Protein AF-C3N194-F1 (afdb_monomer)

Organism: Saccharolobus islandicus (strain M.16.27) (NCBI:txid427318)

pLDDT: mean 70.72, std 20.81, range [35.56, 95.94]

Sol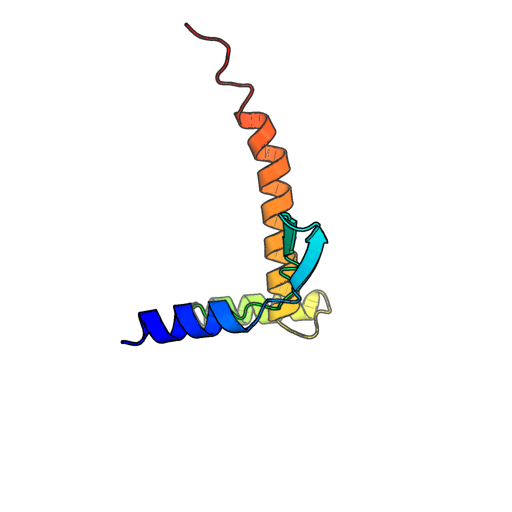vent-accessible surface area (backbone atoms only — not comparable to full-atom values): 5745 Å² total; per-residue (Å²): 116,70,69,58,52,53,54,52,55,62,67,65,67,43,72,57,79,43,81,77,52,100,89,41,74,48,77,52,78,72,70,88,82,88,84,88,82,90,75,58,70,70,59,53,52,51,52,48,51,52,28,49,77,74,69,43,93,46,64,70,58,43,52,49,52,53,50,53,51,50,52,51,51,49,58,60,53,49,62,63,61,68,75,72,78,80,83,82,136

Foldseek 3Di:
DVVVVVVVVQVPFFADWDDPDPPDIDGGGDGDDDDDDDDDPVVVVVLVVVCVVVPHPDSVVSVVVVVVVVVVVCVVVVVVVVVVPPPDD

Mean predicted aligned error: 14.98 Å

Secondary structure (DSSP, 8-state):
-HHHHHHHHHHHS--EEEEEETTEEEEE---PPP------HHHHHHHHHHHHHTT-S-HHHHHHHHHHHHHHHHHHHHHHHTTSSSS--

InterPro domains:
  IPR002145 Ribbon-helix-helix protein, CopG [PF01402] (34-72)
  IPR010985 Ribbon-helix-helix [SSF47598] (33-75)
  IPR013321 Arc-type ribbon-helix-helix [G3DSA:1.10.1220.10] (34-72)

Nearest PDB structures (foldseek):
  5zkt-assembly1_A  TM=6.698E-01  e=1.855E+00  Oryza sativa Japonica Group
  7vp2-assembly1_B  TM=6.549E-01  e=1.855E+00  Arabidopsis thaliana
  7vp4-assembly1_B  TM=4.690E-01  e=5.010E-01  Arabidopsis thaliana
  7vp5-assembly1_B  TM=5.632E-01  e=1.408E+00  Arabidopsis thaliana
  7vp4-assembly3_J  TM=5.490E-01  e=2.129E+00  Arabidopsis thaliana

Structure (mmCIF, N/CA/C/O backbone):
data_AF-C3N194-F1
#
_entry.id   AF-C3N194-F1
#
loop_
_atom_site.group_PDB
_atom_site.id
_atom_site.type_symbol
_atom_site.label_atom_id
_atom_site.label_alt_id
_atom_site.label_comp_id
_atom_site.label_asym_id
_atom_site.label_entity_id
_atom_site.label_seq_id
_atom_site.pdbx_PDB_ins_code
_atom_site.Cartn_x
_atom_site.Cartn_y
_atom_site.Cartn_z
_atom_site.occupancy
_atom_site.B_iso_or_equiv
_atom_site.auth_seq_id
_atom_site.auth_comp_id
_atom_site.auth_asym_id
_atom_site.auth_atom_id
_atom_site.pdbx_PDB_model_num
ATOM 1 N N . MET A 1 1 ? 23.343 12.680 9.128 1.00 48.00 1 MET A N 1
ATOM 2 C CA . MET A 1 1 ? 23.656 11.325 9.641 1.00 48.00 1 MET A CA 1
ATOM 3 C C . MET A 1 1 ? 22.565 10.303 9.311 1.00 48.00 1 MET A C 1
ATOM 5 O O . MET A 1 1 ? 22.903 9.239 8.821 1.00 48.00 1 MET A O 1
ATOM 9 N N . PHE A 1 2 ? 21.274 10.632 9.463 1.00 41.66 2 PHE A N 1
ATOM 10 C CA . PHE A 1 2 ? 20.161 9.733 9.103 1.00 41.66 2 PHE A CA 1
ATOM 11 C C . PHE A 1 2 ? 20.103 9.335 7.615 1.00 41.66 2 PHE A C 1
ATOM 13 O O . PHE A 1 2 ? 19.803 8.189 7.310 1.00 41.66 2 PHE A O 1
ATOM 20 N N . MET A 1 3 ? 20.470 10.232 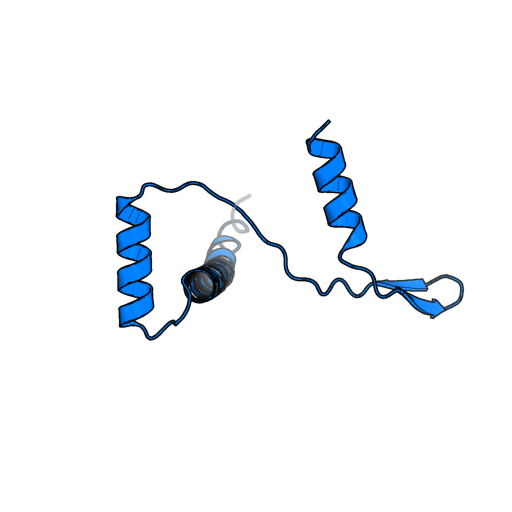6.692 1.00 38.66 3 MET A N 1
ATOM 21 C CA . MET A 1 3 ? 20.449 9.962 5.243 1.00 38.66 3 MET A CA 1
ATOM 22 C C . MET A 1 3 ? 21.385 8.815 4.816 1.00 38.66 3 MET A C 1
ATOM 24 O O . MET A 1 3 ? 21.032 8.016 3.957 1.00 38.66 3 MET A O 1
ATOM 28 N N . TYR A 1 4 ? 22.545 8.685 5.466 1.00 39.97 4 TYR A N 1
ATOM 29 C CA . TYR A 1 4 ? 23.497 7.605 5.188 1.00 39.97 4 TYR A CA 1
ATOM 30 C C . TYR A 1 4 ? 23.019 6.264 5.739 1.00 39.97 4 TYR A C 1
ATOM 32 O O . TYR A 1 4 ? 23.238 5.237 5.110 1.00 39.97 4 TYR A O 1
ATOM 40 N N . LEU A 1 5 ? 22.312 6.271 6.871 1.00 37.44 5 LEU A N 1
ATOM 41 C CA . LEU A 1 5 ? 21.747 5.059 7.456 1.00 37.44 5 LEU A CA 1
ATOM 42 C C . LEU A 1 5 ? 20.646 4.468 6.561 1.00 37.44 5 LEU A C 1
ATOM 44 O O . LEU A 1 5 ? 20.627 3.261 6.360 1.00 37.44 5 LEU A O 1
ATOM 48 N N . TYR A 1 6 ? 19.793 5.308 5.957 1.00 51.50 6 TYR A N 1
ATOM 49 C CA . TYR A 1 6 ? 18.807 4.864 4.960 1.00 51.50 6 TYR A CA 1
ATOM 50 C C . TYR A 1 6 ? 19.467 4.324 3.690 1.00 51.50 6 TYR A C 1
ATOM 52 O O . TYR A 1 6 ? 19.045 3.291 3.182 1.00 51.50 6 TYR A O 1
ATOM 60 N N . HIS A 1 7 ? 20.521 4.984 3.204 1.00 46.34 7 HIS A N 1
ATOM 61 C CA . HIS A 1 7 ? 21.249 4.536 2.018 1.00 46.34 7 HIS A CA 1
ATOM 62 C C . HIS A 1 7 ? 21.953 3.189 2.250 1.00 46.34 7 HIS A C 1
ATOM 64 O O . HIS A 1 7 ? 21.898 2.308 1.400 1.00 46.34 7 HIS A O 1
ATOM 70 N N . ILE A 1 8 ? 22.560 2.998 3.426 1.00 45.47 8 ILE A N 1
ATOM 71 C CA . ILE A 1 8 ? 23.240 1.755 3.817 1.00 45.47 8 ILE A CA 1
ATOM 72 C C . ILE A 1 8 ? 22.225 0.631 4.077 1.00 45.47 8 ILE A C 1
ATOM 74 O O . ILE A 1 8 ? 22.430 -0.487 3.617 1.00 45.47 8 ILE A O 1
ATOM 78 N N . LEU A 1 9 ? 21.104 0.916 4.748 1.00 42.31 9 LEU A N 1
ATOM 79 C CA . LEU A 1 9 ? 20.042 -0.067 4.996 1.00 42.31 9 LEU A CA 1
ATOM 80 C C . LEU A 1 9 ? 19.350 -0.507 3.690 1.00 42.31 9 LEU A C 1
ATOM 82 O O . LEU A 1 9 ? 19.041 -1.686 3.534 1.00 42.31 9 LEU A O 1
ATOM 86 N N . PHE A 1 10 ? 19.175 0.414 2.733 1.00 46.50 10 PHE A N 1
ATOM 87 C CA . PHE A 1 10 ? 18.684 0.122 1.380 1.00 46.50 10 PHE A CA 1
ATOM 88 C C . PHE A 1 10 ? 19.668 -0.745 0.578 1.00 46.50 10 PHE A C 1
ATOM 90 O O . PHE A 1 10 ? 19.247 -1.669 -0.110 1.00 46.50 10 PHE A O 1
ATOM 97 N N . MET A 1 11 ? 20.976 -0.501 0.718 1.00 46.09 11 MET A N 1
ATOM 98 C CA . MET A 1 11 ? 22.026 -1.269 0.034 1.00 46.09 11 MET A CA 1
ATOM 99 C C . MET A 1 11 ? 22.169 -2.715 0.534 1.00 46.09 11 MET A C 1
ATOM 101 O O . MET A 1 11 ? 22.685 -3.548 -0.200 1.00 46.09 11 MET A O 1
ATOM 105 N N . ILE A 1 12 ? 21.734 -3.027 1.762 1.00 50.69 12 ILE A N 1
ATOM 106 C CA . ILE A 1 12 ? 21.961 -4.344 2.389 1.00 50.69 12 ILE A CA 1
ATOM 107 C C . ILE A 1 12 ? 20.794 -5.323 2.168 1.00 50.69 12 ILE A C 1
ATOM 109 O O . ILE A 1 12 ? 21.001 -6.533 2.192 1.00 50.69 12 ILE A O 1
ATOM 113 N N . HIS A 1 13 ? 19.565 -4.852 1.933 1.00 49.84 13 HIS A N 1
ATOM 114 C CA . HIS A 1 13 ? 18.382 -5.730 1.937 1.00 49.84 13 HIS A CA 1
ATOM 115 C C . HIS A 1 13 ? 18.219 -6.611 0.679 1.00 49.84 13 HIS A C 1
ATOM 117 O O . HIS A 1 13 ? 17.309 -7.430 0.620 1.00 49.84 13 HIS A O 1
ATOM 123 N N . MET A 1 14 ? 19.058 -6.449 -0.345 1.00 51.53 14 MET A N 1
ATOM 124 C CA . MET A 1 14 ? 18.698 -6.832 -1.711 1.00 51.53 14 MET A CA 1
ATOM 125 C C . MET A 1 14 ? 19.889 -7.320 -2.523 1.00 51.53 14 MET A C 1
ATOM 127 O O . MET A 1 14 ? 20.302 -6.649 -3.470 1.00 51.53 14 MET A O 1
ATOM 131 N N . THR A 1 15 ? 20.499 -8.455 -2.172 1.00 51.50 15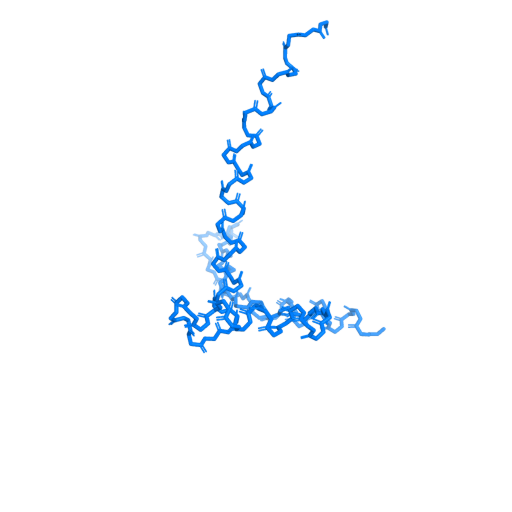 THR A N 1
ATOM 132 C CA . THR A 1 15 ? 21.432 -9.057 -3.133 1.00 51.50 15 THR A CA 1
ATOM 133 C C . THR A 1 15 ? 21.659 -10.553 -2.969 1.00 51.50 15 THR A C 1
ATOM 135 O O . THR A 1 15 ? 22.488 -10.997 -2.178 1.00 51.50 15 THR A O 1
ATOM 138 N N . THR A 1 16 ? 20.993 -11.341 -3.809 1.00 56.31 16 THR A N 1
ATOM 139 C CA . THR A 1 16 ? 21.525 -12.626 -4.273 1.00 56.31 16 THR A CA 1
ATOM 140 C C . THR A 1 16 ? 22.360 -12.356 -5.524 1.00 56.31 16 THR A C 1
ATOM 142 O O . THR A 1 16 ? 21.846 -11.966 -6.568 1.00 56.31 16 THR A O 1
ATOM 145 N N . LEU A 1 17 ? 23.682 -12.500 -5.395 1.00 53.62 17 LEU A N 1
ATOM 146 C CA . LEU A 1 17 ? 24.629 -12.362 -6.502 1.00 53.62 17 LEU A CA 1
ATOM 147 C C . LEU A 1 17 ? 24.814 -13.723 -7.162 1.00 53.62 17 LEU A C 1
ATOM 149 O O . LEU A 1 17 ? 25.311 -14.656 -6.529 1.00 53.62 17 LEU A O 1
ATOM 153 N N . LYS A 1 18 ? 24.464 -13.828 -8.443 1.00 61.03 18 LYS A N 1
ATOM 154 C CA . LYS A 1 18 ? 24.758 -15.014 -9.245 1.00 61.03 18 LYS A CA 1
ATOM 155 C C . LYS A 1 18 ? 25.816 -14.666 -10.285 1.00 61.03 18 LYS A C 1
ATOM 157 O O . LYS A 1 18 ? 25.630 -13.779 -11.116 1.00 61.03 18 LYS A O 1
ATOM 162 N N . LYS A 1 19 ? 26.953 -15.363 -10.228 1.00 58.66 19 LYS A N 1
ATOM 163 C CA . LYS A 1 19 ? 27.999 -15.256 -11.250 1.00 58.66 19 LYS A CA 1
ATOM 164 C C . LYS A 1 19 ? 27.513 -15.976 -12.508 1.00 58.66 19 LYS A C 1
ATOM 166 O O . LYS A 1 19 ? 27.218 -17.168 -12.441 1.00 58.66 19 LYS A O 1
ATOM 171 N N . VAL A 1 20 ? 27.421 -15.253 -13.620 1.00 69.25 20 VAL A N 1
ATOM 172 C CA . VAL A 1 20 ? 27.037 -15.818 -14.924 1.00 69.25 20 VAL A CA 1
ATOM 173 C C . VAL A 1 20 ? 28.284 -16.135 -15.751 1.00 69.25 20 VAL A C 1
ATOM 175 O O . VAL A 1 20 ? 28.327 -17.178 -16.392 1.00 69.25 20 VAL A O 1
ATOM 178 N N . ASP A 1 21 ? 29.314 -15.286 -15.668 1.00 70.12 21 ASP A N 1
ATOM 179 C CA . ASP A 1 21 ? 30.622 -15.464 -16.315 1.00 70.12 21 ASP A CA 1
ATOM 180 C C . ASP A 1 21 ? 31.727 -14.690 -15.550 1.00 70.12 21 ASP A C 1
ATOM 182 O O . ASP A 1 21 ? 31.437 -14.020 -14.555 1.00 70.12 21 ASP A O 1
ATOM 186 N N . ASP A 1 22 ? 32.995 -14.765 -15.972 1.00 67.69 22 ASP A N 1
ATOM 187 C CA . ASP A 1 22 ? 34.128 -14.052 -15.353 1.00 67.69 22 ASP A CA 1
ATOM 188 C C . ASP A 1 22 ? 33.982 -12.524 -15.357 1.00 67.69 22 ASP A C 1
ATOM 190 O O . ASP A 1 22 ? 34.579 -11.855 -14.512 1.00 67.69 22 ASP A O 1
ATOM 194 N N . GLN A 1 23 ? 33.159 -11.969 -16.252 1.00 57.69 23 GLN A N 1
ATOM 195 C CA . GLN A 1 23 ? 32.932 -10.522 -16.354 1.00 57.69 23 GLN A CA 1
ATOM 196 C C . GLN A 1 23 ? 31.461 -10.111 -16.220 1.00 57.69 23 GLN A C 1
ATOM 198 O O . GLN A 1 23 ? 31.115 -8.963 -16.494 1.00 57.69 23 GLN A O 1
ATOM 203 N N . THR A 1 24 ? 30.559 -11.017 -15.833 1.00 35.56 24 THR A N 1
ATOM 204 C CA . THR A 1 24 ? 29.120 -10.712 -15.795 1.00 35.56 24 THR A CA 1
ATOM 205 C C . THR A 1 24 ? 28.450 -11.270 -14.546 1.00 35.56 24 THR A C 1
ATOM 207 O O . THR A 1 24 ? 28.494 -12.470 -14.259 1.00 35.56 24 THR A O 1
ATOM 210 N N . PHE A 1 25 ? 27.792 -10.366 -13.821 1.00 55.81 25 PHE A N 1
ATOM 211 C CA . PHE A 1 25 ? 27.033 -10.649 -12.610 1.00 55.81 25 PHE A CA 1
ATOM 212 C C . PHE A 1 25 ? 25.556 -10.376 -12.869 1.00 55.81 25 PHE A C 1
ATOM 214 O O . PHE A 1 25 ? 25.197 -9.314 -13.376 1.00 55.81 25 PHE A O 1
ATOM 221 N N . GLU A 1 26 ? 24.710 -11.331 -12.502 1.00 49.69 26 GLU A N 1
ATOM 222 C CA . GLU A 1 26 ? 23.265 -11.154 -12.491 1.00 49.69 26 GLU A CA 1
ATOM 223 C C . GLU A 1 26 ? 22.834 -10.733 -11.085 1.00 49.69 26 GLU A C 1
ATOM 225 O O . GLU A 1 26 ? 23.228 -11.340 -10.081 1.00 49.69 26 GLU A O 1
ATOM 230 N N . LEU A 1 27 ? 22.069 -9.644 -11.031 1.00 58.19 27 LEU A N 1
ATOM 231 C CA . LEU A 1 27 ? 21.636 -8.996 -9.803 1.00 58.19 27 LEU A CA 1
ATOM 232 C C . LEU A 1 27 ? 20.126 -9.184 -9.647 1.00 58.19 27 LEU A C 1
ATOM 234 O O . LEU A 1 27 ? 19.344 -8.474 -10.279 1.00 58.19 27 LEU A O 1
ATOM 238 N N . GLU A 1 28 ? 19.705 -10.121 -8.798 1.00 53.47 28 GLU A N 1
ATOM 239 C CA . GLU A 1 28 ? 18.294 -10.246 -8.430 1.00 53.47 28 GLU A CA 1
ATOM 240 C C . GLU A 1 28 ? 17.968 -9.285 -7.285 1.00 53.47 28 GLU A C 1
ATOM 242 O O . GLU A 1 28 ? 18.288 -9.508 -6.116 1.00 53.47 28 GLU A O 1
ATOM 247 N N . ILE A 1 29 ? 17.320 -8.179 -7.643 1.00 54.31 29 ILE A N 1
ATOM 248 C CA . ILE A 1 29 ? 16.766 -7.208 -6.704 1.00 54.31 29 ILE A CA 1
ATOM 249 C C . ILE A 1 29 ? 15.313 -7.638 -6.409 1.00 54.31 29 ILE A C 1
ATOM 251 O O . ILE A 1 29 ? 14.370 -7.124 -7.008 1.00 54.31 29 ILE A O 1
ATOM 255 N N . THR A 1 30 ? 15.115 -8.599 -5.498 1.00 57.06 30 THR A N 1
ATOM 256 C CA . THR A 1 30 ? 13.787 -9.022 -4.984 1.00 57.06 30 THR A CA 1
ATOM 257 C C . THR A 1 30 ? 13.639 -8.796 -3.481 1.00 57.06 30 THR A C 1
ATOM 259 O O . THR A 1 30 ? 14.203 -9.519 -2.667 1.00 57.06 30 THR A O 1
ATOM 262 N N . GLY A 1 31 ? 12.872 -7.779 -3.093 1.00 57.47 31 GLY A N 1
ATOM 263 C CA . GLY A 1 31 ? 12.822 -7.315 -1.710 1.00 57.47 31 GLY A CA 1
ATOM 264 C C . GLY A 1 31 ? 11.720 -6.293 -1.523 1.00 57.47 31 GLY A C 1
ATOM 265 O O . GLY A 1 31 ? 11.385 -5.517 -2.420 1.00 57.47 31 GLY A O 1
ATOM 266 N N . THR A 1 32 ? 11.103 -6.351 -0.352 1.00 64.19 32 THR A N 1
ATOM 267 C CA . THR A 1 32 ? 9.955 -5.516 -0.018 1.00 64.19 32 THR A CA 1
ATOM 268 C C . THR A 1 32 ? 10.456 -4.200 0.553 1.00 64.19 32 THR A C 1
ATOM 270 O O . THR A 1 32 ? 11.165 -4.182 1.555 1.00 64.19 32 THR A O 1
ATOM 273 N N . VAL A 1 33 ? 10.081 -3.089 -0.079 1.00 69.62 33 VAL A N 1
ATOM 274 C CA . VAL A 1 33 ? 10.396 -1.748 0.421 1.00 69.62 33 VAL A CA 1
ATOM 275 C C . VAL A 1 33 ? 9.212 -1.229 1.228 1.00 69.62 33 VAL A C 1
ATOM 277 O O . VAL A 1 33 ? 8.097 -1.128 0.716 1.00 69.62 33 VAL A O 1
ATOM 280 N N . THR A 1 34 ? 9.462 -0.872 2.486 1.00 77.12 34 THR A N 1
ATOM 281 C CA . THR A 1 34 ? 8.478 -0.197 3.339 1.00 77.12 34 THR A CA 1
ATOM 282 C C . THR A 1 34 ? 8.634 1.312 3.199 1.00 77.12 34 THR A C 1
ATOM 284 O O . THR A 1 34 ? 9.717 1.850 3.425 1.00 77.12 34 THR A O 1
ATOM 287 N N . ILE A 1 35 ? 7.541 1.996 2.858 1.00 76.38 35 ILE A N 1
ATOM 288 C CA . ILE A 1 35 ? 7.480 3.458 2.770 1.00 76.38 35 ILE A CA 1
ATOM 289 C C . ILE A 1 35 ? 6.547 4.018 3.845 1.00 76.38 35 ILE A C 1
ATOM 291 O O . ILE A 1 35 ? 5.480 3.463 4.103 1.00 76.38 35 ILE A O 1
ATOM 295 N N . SER A 1 36 ? 6.943 5.140 4.446 1.00 80.38 36 SER A N 1
ATOM 296 C CA . SER A 1 36 ? 6.145 5.863 5.439 1.00 80.38 36 SER A CA 1
ATOM 297 C C . SER A 1 36 ? 5.806 7.245 4.900 1.00 80.38 36 SER A C 1
ATOM 299 O O . SER A 1 36 ? 6.702 8.030 4.598 1.00 80.38 36 SER A O 1
ATOM 301 N N . PHE A 1 37 ? 4.519 7.561 4.805 1.00 79.12 37 PHE A N 1
ATOM 302 C CA . PHE A 1 37 ? 4.025 8.871 4.390 1.00 79.12 37 PHE A CA 1
ATOM 303 C C . PHE A 1 37 ? 2.920 9.328 5.339 1.00 79.12 37 PHE A C 1
ATOM 305 O O . PHE A 1 37 ? 2.223 8.513 5.944 1.00 79.12 37 PHE A O 1
ATOM 312 N N . LYS A 1 38 ? 2.810 10.646 5.516 1.00 86.44 38 LYS A N 1
ATOM 313 C CA . LYS A 1 38 ? 1.789 11.264 6.363 1.00 86.44 38 LYS A CA 1
ATOM 314 C C . LYS A 1 38 ? 0.615 11.690 5.496 1.00 86.44 38 LYS A C 1
ATOM 316 O O . LYS A 1 38 ? 0.816 12.302 4.453 1.00 86.44 38 LYS A O 1
ATOM 321 N N . LEU A 1 39 ? -0.582 11.374 5.963 1.00 88.50 39 LEU A N 1
ATOM 322 C CA . LEU A 1 39 ? -1.851 11.790 5.387 1.00 88.50 39 LEU A CA 1
ATOM 323 C C . LEU A 1 39 ? -2.736 12.308 6.511 1.00 88.50 39 LEU A C 1
ATOM 325 O O . LEU A 1 39 ? -2.490 12.016 7.682 1.00 88.50 39 LEU A O 1
ATOM 329 N N . GLU A 1 40 ? -3.761 13.058 6.141 1.00 95.38 40 GLU A N 1
ATOM 330 C CA . GLU A 1 40 ? -4.785 13.492 7.079 1.00 95.38 40 GLU A CA 1
ATOM 331 C C . GLU A 1 40 ? -5.573 12.293 7.617 1.00 95.38 40 GLU A C 1
ATOM 333 O O . GLU A 1 40 ? -5.885 11.347 6.886 1.00 95.38 40 GLU A O 1
ATOM 338 N N . ASP A 1 41 ? -5.914 12.341 8.904 1.00 93.12 41 ASP A N 1
ATOM 339 C CA . ASP A 1 41 ? -6.585 11.237 9.593 1.00 93.12 41 ASP A CA 1
ATOM 340 C C . ASP A 1 41 ? -7.953 10.907 8.983 1.00 93.12 41 ASP A C 1
ATOM 342 O O . ASP A 1 41 ? -8.361 9.745 8.960 1.00 93.12 41 ASP A O 1
ATOM 346 N N . GLU A 1 42 ? -8.673 11.917 8.491 1.00 95.94 42 GLU A N 1
ATOM 347 C CA . GLU A 1 42 ? -9.968 11.734 7.832 1.00 95.94 42 GLU A CA 1
ATOM 348 C C . GLU A 1 42 ? -9.824 10.925 6.541 1.00 95.94 42 GLU A C 1
ATOM 350 O O . GLU A 1 42 ? -10.524 9.930 6.349 1.00 95.94 42 GLU A O 1
ATOM 355 N N . PHE A 1 43 ? -8.830 11.266 5.723 1.00 93.88 43 PHE A N 1
ATOM 356 C CA . PHE A 1 43 ? -8.538 10.541 4.495 1.00 93.88 43 PHE A CA 1
ATOM 357 C C . PHE A 1 43 ? -8.078 9.102 4.772 1.00 93.88 43 PHE A C 1
ATOM 359 O O . PHE A 1 43 ? -8.487 8.169 4.084 1.00 93.88 43 PHE A O 1
ATOM 366 N N . ILE A 1 44 ? -7.286 8.878 5.828 1.00 93.12 44 ILE A N 1
ATOM 367 C CA . ILE A 1 44 ? -6.899 7.519 6.240 1.00 93.12 44 ILE A CA 1
ATOM 368 C C . ILE A 1 44 ? -8.133 6.676 6.593 1.00 93.12 44 ILE A C 1
ATOM 370 O O . ILE A 1 44 ? -8.205 5.510 6.203 1.00 93.12 44 ILE A O 1
ATOM 374 N N . LYS A 1 45 ? -9.113 7.251 7.301 1.00 94.75 45 LYS A N 1
ATOM 375 C CA . LYS A 1 45 ? -10.358 6.549 7.653 1.00 94.75 45 LYS A CA 1
ATOM 376 C C . LYS A 1 45 ? -11.186 6.202 6.423 1.00 94.75 45 LYS A C 1
ATOM 378 O O . LYS A 1 45 ? -11.755 5.114 6.362 1.00 94.75 45 LYS A O 1
ATOM 383 N N . GLU A 1 46 ? -11.254 7.108 5.454 1.00 95.44 46 GLU A N 1
ATOM 384 C CA . GLU A 1 46 ? -11.937 6.852 4.189 1.00 95.44 46 GLU A CA 1
ATOM 385 C C . GLU A 1 46 ? -11.279 5.688 3.439 1.00 95.44 46 GLU A C 1
ATOM 387 O O . GLU A 1 46 ? -11.959 4.732 3.062 1.00 95.44 46 GLU A O 1
ATOM 392 N N . VAL A 1 47 ? -9.948 5.708 3.324 1.00 93.56 47 VAL A N 1
ATOM 393 C CA . VAL A 1 47 ? -9.160 4.624 2.721 1.00 93.56 47 VAL A CA 1
ATOM 394 C C . VAL A 1 47 ? -9.418 3.289 3.424 1.00 93.56 47 VAL A C 1
ATOM 396 O O . VAL A 1 47 ? -9.659 2.285 2.754 1.00 93.56 47 VAL A O 1
ATOM 399 N N . ASP A 1 48 ? -9.413 3.261 4.759 1.00 94.12 48 ASP A N 1
ATOM 400 C CA . ASP A 1 48 ? -9.681 2.042 5.531 1.00 94.12 48 ASP A CA 1
ATOM 401 C C . ASP A 1 48 ? -11.114 1.520 5.311 1.00 94.12 48 ASP A C 1
ATOM 403 O O . ASP A 1 48 ? -11.320 0.309 5.194 1.00 94.12 48 ASP A O 1
ATOM 407 N N . ASN A 1 49 ? -12.110 2.407 5.217 1.00 95.81 49 ASN A N 1
ATOM 408 C CA . ASN A 1 49 ? -13.497 2.022 4.941 1.00 95.81 49 ASN A CA 1
ATOM 409 C C . ASN A 1 49 ? -13.652 1.426 3.539 1.00 95.81 49 ASN A C 1
ATOM 411 O O . ASN A 1 49 ? -14.276 0.375 3.383 1.00 95.81 49 ASN A O 1
ATOM 415 N N . VAL A 1 50 ? -13.059 2.059 2.525 1.00 95.50 50 VAL A N 1
ATOM 416 C CA . VAL A 1 50 ? -13.084 1.552 1.146 1.00 95.50 50 VAL A CA 1
ATOM 417 C C . VAL A 1 50 ? -12.378 0.200 1.058 1.00 95.50 50 VAL A C 1
ATOM 419 O O . VAL A 1 50 ? -12.937 -0.739 0.492 1.00 95.50 50 VAL A O 1
ATOM 422 N N . ALA A 1 51 ? -11.201 0.063 1.673 1.00 95.44 51 ALA A N 1
ATOM 423 C CA . ALA A 1 51 ? -10.457 -1.192 1.699 1.00 95.44 51 ALA A CA 1
ATOM 424 C C . ALA A 1 51 ? -11.298 -2.337 2.289 1.00 95.44 51 ALA A C 1
ATOM 426 O O . ALA A 1 51 ? -11.394 -3.408 1.689 1.00 95.44 51 ALA A O 1
ATOM 427 N N . ARG A 1 52 ? -11.977 -2.095 3.419 1.00 94.50 52 ARG A N 1
ATOM 428 C CA . ARG A 1 52 ? -12.864 -3.084 4.055 1.00 94.50 52 ARG A CA 1
ATOM 429 C C . ARG A 1 52 ? -14.064 -3.441 3.186 1.00 94.50 52 ARG A C 1
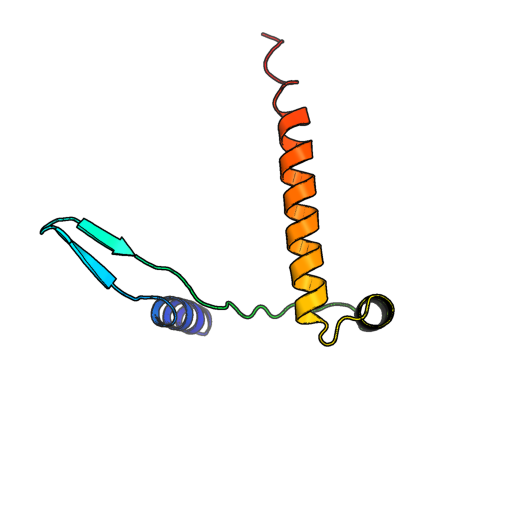ATOM 431 O O . ARG A 1 52 ? -14.379 -4.620 3.055 1.00 94.50 52 ARG A O 1
ATOM 438 N N . ASN A 1 53 ? -14.707 -2.449 2.572 1.00 95.75 53 ASN A N 1
ATOM 439 C CA . ASN A 1 53 ? -15.863 -2.669 1.696 1.00 95.75 53 ASN A CA 1
ATOM 440 C C . ASN A 1 53 ? -15.506 -3.504 0.460 1.00 95.75 53 ASN A C 1
ATOM 442 O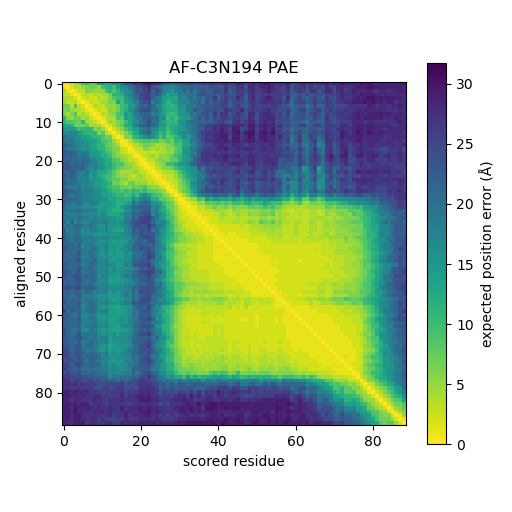 O . ASN A 1 53 ? -16.343 -4.242 -0.051 1.00 95.75 53 ASN A O 1
ATOM 446 N N . LEU A 1 54 ? -14.258 -3.410 0.001 1.00 93.25 54 LEU A N 1
ATOM 447 C CA . LEU A 1 54 ? -13.722 -4.199 -1.106 1.00 93.25 54 LEU A CA 1
ATOM 448 C C . LEU A 1 54 ? -13.135 -5.554 -0.662 1.00 93.25 54 LEU A C 1
ATOM 450 O O . LEU A 1 54 ? -12.623 -6.295 -1.496 1.00 93.25 54 LEU A O 1
ATOM 454 N N . GLY A 1 55 ? -13.214 -5.896 0.630 1.00 95.00 55 GLY A N 1
ATOM 455 C CA . GLY A 1 55 ? -12.776 -7.186 1.172 1.00 95.00 55 GLY A CA 1
ATOM 456 C C . GLY A 1 55 ? -11.279 -7.294 1.472 1.00 95.00 55 GLY A C 1
ATOM 457 O O . GLY A 1 55 ? -10.793 -8.389 1.755 1.00 95.00 55 GLY A O 1
ATOM 458 N N . TYR A 1 56 ? -10.531 -6.188 1.442 1.00 93.94 56 TYR A N 1
ATOM 459 C CA . TYR A 1 56 ? -9.113 -6.204 1.798 1.00 93.94 56 TYR A CA 1
ATOM 460 C C . TYR A 1 56 ? -8.930 -6.357 3.307 1.00 93.94 56 TYR A C 1
ATOM 462 O O . TYR A 1 56 ? -9.596 -5.707 4.113 1.00 93.94 56 TYR A O 1
ATOM 470 N N . THR A 1 57 ? -7.967 -7.194 3.693 1.00 87.31 57 THR A N 1
ATOM 471 C CA . THR A 1 57 ? -7.605 -7.403 5.103 1.00 87.31 57 THR A CA 1
ATOM 472 C C . THR A 1 57 ? -6.695 -6.292 5.627 1.00 87.31 57 THR A C 1
ATOM 474 O O . THR A 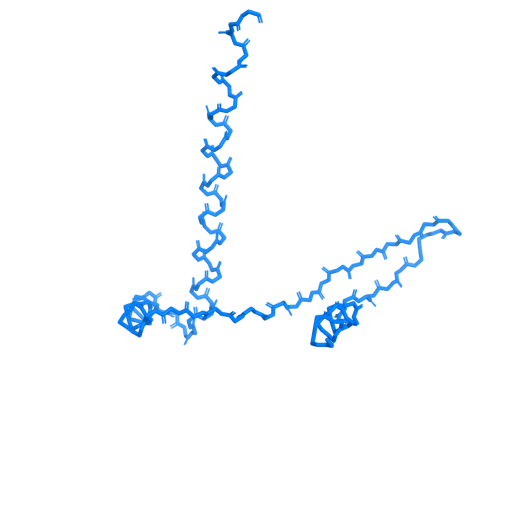1 57 ? -6.839 -5.868 6.771 1.00 87.31 57 THR A O 1
ATOM 477 N N . ASN A 1 58 ? -5.791 -5.778 4.784 1.00 88.00 58 ASN A N 1
ATOM 478 C CA . ASN A 1 58 ? -4.815 -4.764 5.168 1.00 88.00 58 ASN A CA 1
ATOM 479 C C . ASN A 1 58 ? -4.860 -3.556 4.232 1.00 88.00 58 ASN A C 1
ATOM 481 O O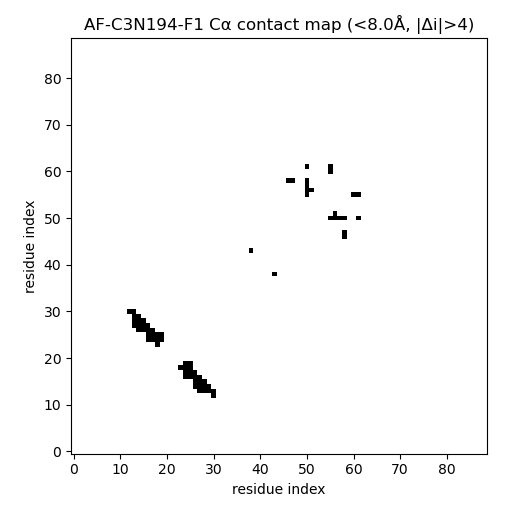 . ASN A 1 58 ? -4.894 -3.692 3.008 1.00 88.00 58 ASN A O 1
ATOM 485 N N . ARG A 1 59 ? -4.726 -2.361 4.813 1.00 89.62 59 ARG A N 1
ATOM 486 C CA . ARG A 1 59 ? -4.617 -1.097 4.071 1.00 89.62 59 ARG A CA 1
ATOM 487 C C . ARG A 1 59 ? -3.444 -1.082 3.092 1.00 89.62 59 ARG A C 1
ATOM 489 O O . ARG A 1 59 ? -3.584 -0.572 1.987 1.00 89.62 59 ARG A O 1
ATOM 496 N N . SER A 1 60 ? -2.298 -1.650 3.467 1.00 88.56 60 SER A N 1
ATOM 497 C CA . SER A 1 60 ? -1.122 -1.698 2.589 1.00 88.56 60 SER A CA 1
ATOM 498 C C . SER A 1 60 ? -1.365 -2.499 1.311 1.00 88.56 60 SER A C 1
ATOM 500 O O . SER A 1 60 ? -0.819 -2.136 0.274 1.00 88.56 60 SER A O 1
ATOM 502 N N . ASP A 1 61 ? -2.192 -3.545 1.368 1.00 89.69 61 ASP A N 1
ATOM 503 C CA . ASP A 1 61 ? -2.521 -4.359 0.195 1.00 89.69 61 ASP A CA 1
ATOM 504 C C . ASP A 1 61 ? -3.439 -3.591 -0.751 1.00 89.69 61 ASP A C 1
ATOM 506 O O . ASP A 1 61 ? -3.127 -3.455 -1.932 1.00 89.69 61 ASP A O 1
ATOM 510 N N . PHE A 1 62 ? -4.474 -2.953 -0.200 1.00 94.69 62 PHE A N 1
ATOM 511 C CA . PHE A 1 62 ? -5.345 -2.060 -0.959 1.00 94.69 62 PHE A CA 1
ATOM 512 C C . PHE A 1 62 ? -4.569 -0.924 -1.646 1.00 94.69 62 PHE A C 1
ATOM 514 O O . PHE A 1 62 ? -4.716 -0.693 -2.846 1.00 94.69 62 PHE A O 1
ATOM 521 N N . ILE A 1 63 ? -3.707 -0.223 -0.900 1.00 91.12 63 ILE A N 1
ATOM 522 C CA . ILE A 1 63 ? -2.920 0.894 -1.438 1.00 91.12 63 ILE A CA 1
ATOM 523 C C . ILE A 1 63 ? -1.969 0.408 -2.538 1.00 91.12 63 ILE A C 1
ATOM 525 O O . ILE A 1 63 ? -1.802 1.094 -3.546 1.00 91.12 63 ILE A O 1
ATOM 529 N N . ARG A 1 64 ? -1.357 -0.771 -2.375 1.00 89.81 64 ARG A N 1
ATOM 530 C CA . ARG A 1 64 ? -0.458 -1.344 -3.383 1.00 89.81 64 ARG A CA 1
ATOM 531 C C . ARG A 1 64 ? -1.189 -1.583 -4.701 1.00 89.81 64 ARG A C 1
ATOM 533 O O . ARG A 1 64 ? -0.703 -1.143 -5.743 1.00 89.81 64 ARG A O 1
ATOM 540 N N . ASP A 1 65 ? -2.358 -2.207 -4.648 1.00 92.25 65 ASP A N 1
ATOM 541 C CA . ASP A 1 65 ? -3.139 -2.518 -5.844 1.00 92.25 65 ASP A CA 1
ATOM 542 C C . ASP A 1 65 ? -3.664 -1.246 -6.518 1.00 92.25 65 ASP A C 1
ATOM 544 O O . ASP A 1 65 ? -3.595 -1.122 -7.743 1.00 92.25 65 ASP A O 1
ATOM 548 N N . ALA A 1 66 ? -4.084 -0.250 -5.732 1.00 92.25 66 ALA A N 1
ATOM 549 C CA . ALA A 1 66 ? -4.486 1.058 -6.245 1.00 92.25 66 ALA A CA 1
ATOM 550 C C . ALA A 1 66 ? -3.341 1.769 -6.992 1.00 92.25 66 ALA A C 1
ATOM 552 O O . ALA A 1 66 ? -3.551 2.307 -8.083 1.00 92.25 66 ALA A O 1
ATOM 553 N N . ILE A 1 67 ? -2.118 1.733 -6.447 1.00 89.62 67 ILE A N 1
ATOM 554 C CA . ILE A 1 67 ? -0.929 2.303 -7.099 1.00 89.62 67 ILE A CA 1
ATOM 555 C C . ILE A 1 67 ? -0.627 1.564 -8.407 1.00 89.62 67 ILE A C 1
ATOM 557 O O . ILE A 1 67 ? -0.433 2.208 -9.438 1.00 89.62 67 ILE A O 1
ATOM 561 N N . ILE A 1 68 ? -0.610 0.227 -8.396 1.00 90.25 68 ILE A N 1
ATOM 562 C CA . ILE A 1 68 ? -0.337 -0.585 -9.594 1.00 90.25 68 ILE A CA 1
ATOM 563 C C . ILE A 1 68 ? -1.375 -0.301 -10.684 1.00 90.25 68 ILE A C 1
ATOM 565 O O . ILE A 1 68 ? -1.017 -0.079 -11.844 1.00 90.25 68 ILE A O 1
ATOM 569 N N . TYR A 1 69 ? -2.654 -0.259 -10.308 1.00 92.69 69 TYR A N 1
ATOM 570 C CA . TYR A 1 69 ? -3.747 0.062 -11.215 1.00 92.69 69 TYR A CA 1
ATOM 571 C C . TYR A 1 69 ? -3.563 1.445 -11.848 1.00 92.69 69 TYR A C 1
ATOM 573 O O . TYR A 1 69 ? -3.632 1.585 -13.073 1.00 92.69 69 TYR A O 1
ATOM 581 N N . TYR A 1 70 ? -3.261 2.458 -11.032 1.00 90.94 70 TYR A N 1
ATOM 582 C CA . TYR A 1 70 ? -3.063 3.822 -11.507 1.00 90.94 70 TYR A CA 1
ATOM 583 C C . TYR A 1 70 ? -1.846 3.953 -12.431 1.00 90.94 70 TYR A C 1
ATOM 585 O O . TYR A 1 70 ? -1.938 4.578 -13.486 1.00 90.94 70 TYR A O 1
ATOM 593 N N . LEU A 1 71 ? -0.725 3.304 -12.108 1.00 86.81 71 LEU A N 1
ATOM 594 C CA . LEU A 1 71 ? 0.444 3.260 -12.993 1.00 86.81 71 LEU A CA 1
ATOM 595 C C . LEU A 1 71 ? 0.119 2.577 -14.329 1.00 86.81 71 LEU A C 1
ATOM 597 O O . LEU A 1 71 ? 0.555 3.039 -15.3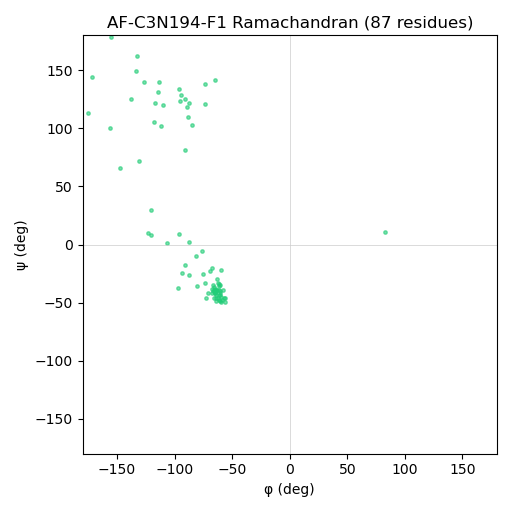85 1.00 86.81 71 LEU A O 1
ATOM 601 N N . GLY A 1 72 ? -0.682 1.509 -14.305 1.00 91.38 72 GLY A N 1
ATOM 602 C CA . GLY A 1 72 ? -1.182 0.850 -15.510 1.00 91.38 72 GLY A CA 1
ATOM 603 C C . GLY A 1 72 ? -2.045 1.776 -16.371 1.00 91.38 72 GLY A C 1
ATOM 604 O O . GLY A 1 72 ? -1.857 1.833 -17.588 1.00 91.38 72 GLY A O 1
ATOM 605 N N . TYR A 1 73 ? -2.944 2.538 -15.745 1.00 92.38 73 TYR A N 1
ATOM 606 C CA . TYR A 1 73 ? -3.738 3.575 -16.404 1.00 92.38 73 TYR A CA 1
ATOM 607 C C . TYR A 1 73 ? -2.846 4.658 -17.030 1.00 92.38 73 TYR A C 1
ATOM 609 O O . TYR A 1 73 ? -2.967 4.943 -18.222 1.00 92.38 73 TYR A O 1
ATOM 617 N N . LEU A 1 74 ? -1.883 5.197 -16.276 1.00 89.56 74 LEU A N 1
ATOM 618 C CA . LEU A 1 74 ? -0.947 6.206 -16.775 1.00 89.56 74 LEU A CA 1
ATOM 619 C C . LEU A 1 74 ? -0.106 5.698 -17.946 1.00 89.56 74 LEU A C 1
ATOM 621 O O . LEU A 1 74 ? 0.091 6.429 -18.909 1.00 89.56 74 LEU A O 1
ATOM 625 N N . LYS A 1 75 ? 0.361 4.446 -17.915 1.00 88.38 75 LYS A N 1
ATOM 626 C CA . LYS A 1 75 ? 1.133 3.858 -19.020 1.00 88.38 75 LYS A CA 1
ATOM 627 C C . LYS A 1 75 ? 0.300 3.736 -20.300 1.00 88.38 75 LYS A C 1
ATOM 629 O O . LYS A 1 75 ? 0.805 4.006 -21.388 1.00 88.38 75 LYS A O 1
ATOM 634 N N . ARG A 1 76 ? -0.973 3.347 -20.178 1.00 87.12 76 ARG A N 1
ATOM 635 C CA . ARG A 1 76 ? -1.903 3.238 -21.317 1.00 87.12 76 ARG A CA 1
ATOM 636 C C . ARG A 1 76 ? -2.234 4.608 -21.907 1.00 87.12 76 ARG A C 1
ATOM 638 O O . ARG A 1 76 ? -2.235 4.760 -23.125 1.00 87.12 76 ARG A O 1
ATOM 645 N N . ASN A 1 77 ? -2.448 5.604 -21.051 1.00 83.25 77 ASN A N 1
ATOM 646 C CA . ASN A 1 77 ? -2.892 6.933 -21.467 1.00 83.25 77 ASN A CA 1
ATOM 647 C C . ASN A 1 77 ? -1.726 7.867 -21.837 1.00 83.25 77 ASN A C 1
ATOM 649 O O . ASN A 1 77 ? -1.884 8.742 -22.681 1.00 83.25 77 ASN A O 1
ATOM 653 N N . GLY A 1 78 ? -0.534 7.654 -21.280 1.00 62.41 78 GLY A N 1
ATOM 654 C CA . GLY A 1 78 ? 0.689 8.374 -21.643 1.00 62.41 78 GLY A CA 1
ATOM 655 C C . GLY A 1 78 ? 1.153 8.068 -23.068 1.00 62.41 78 GLY A C 1
ATOM 656 O O . GLY A 1 78 ? 1.583 8.973 -23.778 1.00 62.41 78 GLY A O 1
ATOM 657 N N . ASN A 1 79 ? 0.962 6.832 -23.545 1.00 53.88 79 ASN A N 1
ATOM 658 C CA . ASN A 1 79 ? 1.218 6.480 -24.948 1.00 53.88 79 ASN A CA 1
ATOM 659 C C . ASN A 1 79 ? 0.248 7.149 -25.935 1.00 53.88 79 ASN A C 1
ATOM 661 O O . ASN A 1 79 ? 0.589 7.283 -27.106 1.00 53.88 79 ASN A O 1
ATOM 665 N N . HIS A 1 80 ? -0.924 7.603 -25.484 1.00 50.81 80 HIS A N 1
ATOM 666 C CA . HIS A 1 80 ? -1.830 8.400 -26.315 1.00 50.81 80 HIS A CA 1
ATOM 667 C C . HIS A 1 80 ? -1.358 9.854 -26.481 1.00 50.81 80 HIS A C 1
ATOM 669 O O . HIS A 1 80 ? -1.663 10.476 -27.491 1.00 50.81 80 HIS A O 1
ATOM 675 N N . ASN A 1 81 ? -0.577 10.386 -25.534 1.00 50.44 81 ASN A N 1
ATOM 676 C CA . ASN A 1 81 ? -0.099 11.773 -25.576 1.00 50.44 81 ASN A CA 1
ATOM 677 C C . ASN A 1 81 ? 1.261 11.942 -26.277 1.00 50.44 81 ASN A C 1
ATOM 679 O O . ASN A 1 81 ? 1.586 13.042 -26.710 1.00 50.44 81 ASN A O 1
ATOM 683 N N . ASN A 1 82 ? 2.042 10.869 -26.450 1.00 47.19 82 ASN A N 1
ATOM 684 C CA . ASN A 1 82 ? 3.333 10.934 -27.152 1.00 47.19 82 ASN A CA 1
ATOM 685 C C . ASN A 1 82 ? 3.211 10.891 -28.689 1.00 47.19 82 ASN A C 1
ATOM 687 O O . ASN A 1 82 ? 4.190 11.160 -29.375 1.00 47.19 82 ASN A O 1
ATOM 691 N N . ASN A 1 83 ? 2.023 10.594 -29.230 1.00 43.44 83 ASN A N 1
ATOM 692 C CA . ASN A 1 83 ? 1.740 10.585 -30.675 1.00 43.44 83 ASN A CA 1
ATOM 693 C C . ASN A 1 83 ? 1.109 11.895 -31.187 1.00 43.44 83 ASN A C 1
ATOM 695 O O . ASN A 1 83 ? 0.656 11.957 -32.324 1.00 43.44 83 ASN A O 1
ATOM 699 N N . LEU A 1 84 ? 1.059 12.940 -30.353 1.00 46.97 84 LEU A N 1
ATOM 700 C CA . LEU A 1 84 ? 0.550 14.268 -30.726 1.00 46.97 84 LEU A CA 1
ATOM 701 C C . LEU A 1 84 ? 1.661 15.320 -30.891 1.00 46.97 84 LEU A C 1
ATOM 703 O O . LEU A 1 84 ? 1.364 16.462 -31.213 1.00 46.97 84 LEU A O 1
ATOM 707 N N . ASN A 1 85 ? 2.933 14.940 -30.711 1.00 44.56 85 ASN A N 1
ATOM 708 C CA . ASN A 1 85 ? 4.091 15.840 -30.813 1.00 44.56 85 ASN A CA 1
ATOM 709 C C . ASN A 1 85 ? 5.097 15.414 -31.900 1.00 44.56 85 ASN A C 1
ATOM 711 O O . ASN A 1 85 ? 6.293 15.652 -31.756 1.00 44.56 85 ASN A O 1
ATOM 715 N N . THR A 1 86 ? 4.652 14.760 -32.977 1.00 48.38 86 THR A N 1
ATOM 716 C CA . THR A 1 86 ? 5.529 14.436 -34.128 1.00 48.38 86 THR A C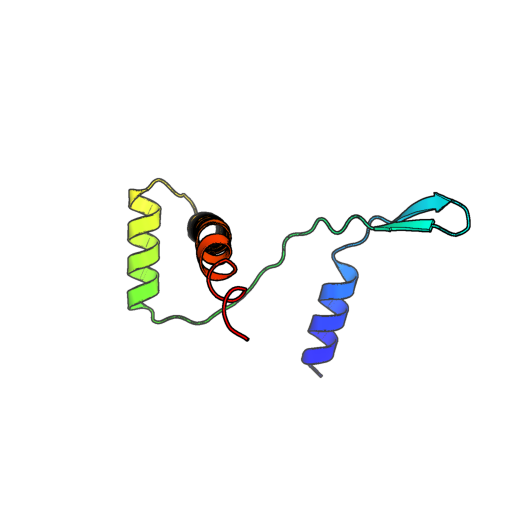A 1
ATOM 717 C C . THR A 1 86 ? 5.076 15.037 -35.454 1.00 48.38 86 THR A C 1
ATOM 719 O O . THR A 1 86 ? 5.680 14.771 -36.484 1.00 48.38 86 THR A O 1
ATOM 722 N N . GLU A 1 87 ? 4.074 15.909 -35.433 1.00 48.53 87 GLU A N 1
ATOM 723 C CA . GLU A 1 87 ? 3.603 16.637 -36.610 1.00 48.53 87 GLU A CA 1
ATOM 724 C C . GLU A 1 87 ? 3.496 18.121 -36.244 1.00 48.53 87 GLU A C 1
ATOM 726 O O . GLU A 1 87 ? 2.401 18.619 -36.020 1.00 48.53 87 GLU A O 1
ATOM 731 N N . HIS A 1 88 ? 4.628 18.815 -36.079 1.00 39.94 88 HIS A N 1
ATOM 732 C CA . HIS A 1 88 ? 4.776 20.203 -36.535 1.00 39.94 88 HIS A CA 1
ATOM 733 C C . HIS A 1 88 ? 6.209 20.731 -36.327 1.00 39.94 88 HIS A C 1
ATOM 735 O O . HIS A 1 88 ? 6.618 21.007 -35.201 1.00 39.94 88 HIS A O 1
ATOM 741 N N . TYR A 1 89 ? 6.848 20.964 -37.483 1.00 38.47 89 TYR A N 1
ATOM 742 C CA . TYR A 1 89 ? 8.102 21.671 -37.795 1.00 38.47 89 TYR A CA 1
ATOM 743 C C . TYR A 1 89 ? 9.438 20.958 -37.569 1.00 38.47 89 TYR A C 1
ATOM 745 O O . TYR A 1 89 ? 9.886 20.822 -36.412 1.00 38.47 89 TYR A O 1
#

Radius of gyration: 20.28 Å; Cα contacts (8 Å, |Δi|>4): 35; chains: 1; bounding box: 50×38×47 Å

Sequence (89 aa):
MFMYLYHILFMIHMTTLKKVDDQTFELEITGTVTISFKLEDEFIKEVDNVARNLGYTNRSDFIRDAIIYYLGYLKRNGNHNNNLNTEHY